Protein AF-A0A969AHA1-F1 (afdb_monomer_lite)

Structure (mmCIF, N/CA/C/O backbone):
data_AF-A0A969AHA1-F1
#
_entry.id   AF-A0A969AHA1-F1
#
loop_
_atom_site.group_PDB
_atom_site.id
_atom_site.type_symbol
_atom_site.label_atom_id
_atom_site.label_alt_id
_atom_site.label_comp_id
_atom_site.label_asym_id
_atom_site.label_entity_id
_atom_site.label_seq_id
_atom_site.pdbx_PDB_ins_code
_atom_site.Cartn_x
_atom_site.Cartn_y
_atom_site.Cartn_z
_atom_site.occupancy
_atom_site.B_iso_or_equiv
_atom_site.auth_seq_id
_atom_site.auth_comp_id
_atom_site.auth_asym_id
_atom_site.auth_atom_id
_atom_site.pdbx_PDB_model_num
ATOM 1 N N . MET A 1 1 ? -3.916 2.254 -9.944 1.00 50.59 1 MET A N 1
ATOM 2 C CA . MET A 1 1 ? -2.950 2.167 -11.042 1.00 50.59 1 MET A CA 1
ATOM 3 C C . MET A 1 1 ? -1.995 1.029 -10.744 1.00 50.59 1 MET A C 1
ATOM 5 O O . MET A 1 1 ? -1.342 1.020 -9.708 1.00 50.59 1 MET A O 1
ATOM 9 N N . SER A 1 2 ? -2.027 0.016 -11.609 1.00 62.28 2 SER A N 1
ATOM 10 C CA . SER A 1 2 ? -1.150 -1.157 -11.584 1.00 62.28 2 SER A CA 1
ATOM 11 C C . SER A 1 2 ? 0.257 -0.789 -12.052 1.00 62.28 2 SER A C 1
ATOM 13 O O . SER A 1 2 ? 0.418 0.128 -12.852 1.00 62.28 2 SER A O 1
ATOM 15 N N . SER A 1 3 ? 1.280 -1.536 -11.637 1.00 68.81 3 SER A N 1
ATOM 16 C CA . SER A 1 3 ? 2.639 -1.359 -12.163 1.00 68.81 3 SER A CA 1
ATOM 17 C C . SER A 1 3 ? 2.668 -1.624 -13.676 1.00 68.81 3 SER A C 1
ATOM 19 O O . SER A 1 3 ? 2.467 -2.765 -14.100 1.00 68.81 3 SER A O 1
ATOM 21 N N . PHE A 1 4 ? 2.946 -0.612 -14.509 1.00 68.50 4 PHE A N 1
ATOM 22 C CA . PHE A 1 4 ? 3.095 -0.792 -15.964 1.00 68.50 4 PHE A CA 1
ATOM 23 C C . PHE A 1 4 ? 4.248 -1.746 -16.306 1.00 68.50 4 PHE A C 1
ATOM 25 O O . PHE A 1 4 ? 4.105 -2.642 -17.141 1.00 68.50 4 PHE A O 1
ATOM 32 N N . ALA A 1 5 ? 5.382 -1.611 -15.611 1.00 73.62 5 ALA A N 1
ATOM 33 C CA . ALA A 1 5 ? 6.528 -2.500 -15.773 1.00 73.62 5 ALA A CA 1
ATOM 34 C C . ALA A 1 5 ? 6.208 -3.939 -15.334 1.00 73.62 5 ALA A C 1
ATOM 36 O O . ALA A 1 5 ? 6.498 -4.879 -16.074 1.00 73.62 5 ALA A O 1
ATOM 37 N N . GLY A 1 6 ? 5.564 -4.112 -14.175 1.00 77.88 6 GLY A N 1
ATOM 38 C CA . GLY A 1 6 ? 5.155 -5.424 -13.671 1.00 77.88 6 GLY A CA 1
ATOM 39 C C . GLY A 1 6 ? 4.135 -6.108 -14.581 1.00 77.88 6 GLY A C 1
ATOM 40 O O . GLY A 1 6 ? 4.284 -7.285 -14.903 1.00 77.88 6 GLY A O 1
ATOM 41 N N . THR A 1 7 ? 3.152 -5.355 -15.078 1.00 79.75 7 THR A N 1
ATOM 42 C CA . THR A 1 7 ? 2.146 -5.852 -16.030 1.00 79.75 7 THR A CA 1
ATOM 43 C C . THR A 1 7 ? 2.796 -6.306 -17.338 1.00 79.75 7 THR A C 1
ATOM 45 O O . THR A 1 7 ? 2.465 -7.373 -17.852 1.00 79.75 7 THR A O 1
ATOM 48 N N . ARG A 1 8 ? 3.778 -5.551 -17.850 1.00 83.75 8 ARG A N 1
ATOM 49 C CA . ARG A 1 8 ? 4.541 -5.925 -19.050 1.00 83.75 8 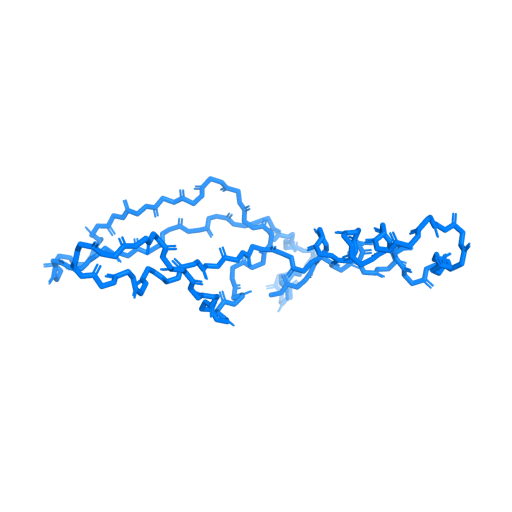ARG A CA 1
ATOM 50 C C . ARG A 1 8 ? 5.363 -7.198 -18.849 1.00 83.75 8 ARG A C 1
ATOM 52 O O . ARG A 1 8 ? 5.410 -8.026 -19.752 1.00 83.75 8 ARG A O 1
ATOM 59 N N . ILE A 1 9 ? 6.009 -7.359 -17.693 1.00 85.12 9 ILE A N 1
ATOM 60 C CA . ILE A 1 9 ? 6.770 -8.576 -17.368 1.00 85.12 9 ILE A CA 1
ATOM 61 C C . ILE A 1 9 ? 5.826 -9.778 -17.294 1.00 85.12 9 ILE A C 1
ATOM 63 O O . ILE A 1 9 ? 6.093 -10.790 -17.936 1.00 85.12 9 ILE A O 1
ATOM 67 N N . LEU A 1 10 ? 4.698 -9.648 -16.590 1.00 86.81 10 LEU A N 1
ATOM 68 C CA . LEU A 1 10 ? 3.699 -10.714 -16.484 1.00 86.81 10 LEU A CA 1
ATOM 69 C C . LEU A 1 10 ? 3.075 -11.101 -17.823 1.00 86.81 10 LEU A C 1
ATOM 71 O O . LEU A 1 10 ? 2.742 -12.266 -18.010 1.00 86.81 10 LEU A O 1
ATOM 75 N N . GLY A 1 11 ? 2.948 -10.158 -18.760 1.00 85.94 11 GLY A N 1
ATOM 76 C CA . GLY A 1 11 ? 2.495 -10.446 -20.121 1.00 85.94 11 GLY A CA 1
ATOM 77 C C . GLY A 1 11 ? 3.397 -11.420 -20.889 1.00 85.94 11 GLY A C 1
ATOM 78 O O . GLY A 1 11 ? 2.938 -12.022 -21.853 1.00 85.94 11 GLY A O 1
ATOM 79 N N . ASN A 1 12 ? 4.648 -11.606 -20.453 1.00 90.06 12 ASN A N 1
ATOM 80 C CA . ASN A 1 12 ? 5.606 -12.534 -21.061 1.00 90.06 12 ASN A CA 1
ATOM 81 C C . ASN A 1 12 ? 5.711 -13.884 -20.325 1.00 90.06 12 ASN A C 1
ATOM 83 O O . ASN A 1 12 ? 6.556 -14.697 -20.692 1.00 90.06 12 ASN A O 1
ATOM 87 N N . LEU A 1 13 ? 4.906 -14.122 -19.284 1.00 90.00 13 LEU A N 1
ATOM 88 C CA . LEU A 1 13 ? 4.944 -15.340 -18.467 1.00 90.00 13 LEU A CA 1
ATOM 89 C C . LEU A 1 13 ? 3.701 -16.202 -18.722 1.00 90.00 13 LEU A C 1
ATOM 91 O O . LEU A 1 13 ? 2.587 -15.678 -18.785 1.00 90.00 13 LEU A O 1
ATOM 95 N N . ALA A 1 14 ? 3.864 -17.525 -18.818 1.00 91.38 14 ALA A N 1
ATOM 96 C CA . ALA A 1 14 ? 2.735 -18.445 -18.918 1.00 91.38 14 ALA A CA 1
ATOM 97 C C . ALA A 1 14 ? 2.341 -18.973 -17.533 1.00 91.38 14 ALA A C 1
ATOM 99 O O . ALA A 1 14 ? 3.179 -19.422 -16.756 1.00 91.38 14 ALA A O 1
ATOM 100 N N . ALA A 1 15 ? 1.040 -18.987 -17.228 1.00 90.50 15 ALA A N 1
ATOM 101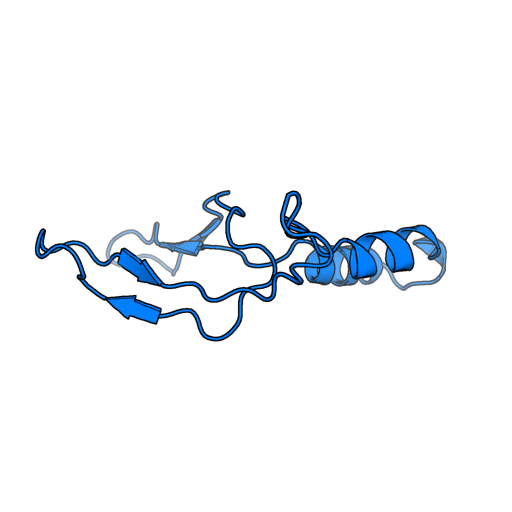 C CA . ALA A 1 15 ? 0.542 -19.499 -15.947 1.00 90.50 15 ALA A CA 1
ATOM 102 C C . ALA A 1 15 ? 0.902 -20.978 -15.705 1.00 90.50 15 ALA A C 1
ATOM 104 O O . ALA A 1 15 ? 1.055 -21.390 -14.559 1.00 90.50 15 ALA A O 1
ATOM 105 N N . ALA A 1 16 ? 1.064 -21.757 -16.780 1.00 94.94 16 ALA A N 1
ATOM 106 C CA . ALA A 1 16 ? 1.420 -23.174 -16.732 1.00 94.94 16 ALA A CA 1
ATOM 107 C C . ALA A 1 16 ? 2.847 -23.440 -16.221 1.00 94.94 16 ALA A C 1
ATOM 109 O O . ALA A 1 16 ? 3.128 -24.555 -15.789 1.00 94.94 16 ALA A O 1
ATOM 110 N N . ASP A 1 17 ? 3.723 -22.430 -16.229 1.00 94.88 17 ASP A N 1
ATOM 111 C CA . ASP A 1 17 ? 5.100 -22.552 -15.734 1.00 94.88 17 ASP A CA 1
ATOM 112 C C . ASP A 1 17 ? 5.174 -22.541 -14.195 1.00 94.88 17 ASP A C 1
ATOM 114 O O . ASP A 1 17 ? 6.242 -22.735 -13.612 1.00 94.88 17 ASP A O 1
ATOM 118 N N . TYR A 1 18 ? 4.042 -22.317 -13.520 1.00 94.19 18 TYR A N 1
ATOM 119 C CA . TYR A 1 18 ? 3.963 -22.142 -12.076 1.00 94.19 18 TYR A CA 1
ATOM 120 C C . TYR A 1 18 ? 3.045 -23.183 -11.423 1.00 94.19 18 TYR A C 1
ATOM 122 O O . TYR A 1 18 ? 2.040 -23.590 -12.011 1.00 94.19 18 TYR A O 1
ATOM 130 N N . PRO A 1 19 ? 3.330 -23.588 -10.169 1.00 97.25 19 PRO A N 1
ATOM 131 C CA . PRO A 1 19 ? 2.400 -24.394 -9.390 1.00 97.25 19 PRO A CA 1
ATOM 132 C C . PRO A 1 19 ? 1.024 -23.717 -9.248 1.00 97.25 19 PRO A C 1
ATOM 134 O O . PRO A 1 19 ? 0.939 -22.482 -9.280 1.00 97.25 19 PRO A O 1
ATOM 137 N N . PRO A 1 20 ? -0.054 -24.495 -9.024 1.00 95.31 20 PRO A N 1
ATOM 138 C CA . PRO A 1 20 ? -1.393 -23.947 -8.831 1.00 95.31 20 PRO A CA 1
ATOM 139 C C . PRO A 1 20 ? -1.427 -22.815 -7.792 1.00 95.31 20 PRO A C 1
ATOM 141 O O . PRO A 1 20 ? -0.885 -22.950 -6.696 1.00 95.31 20 PRO A O 1
ATOM 144 N N . GLY A 1 21 ? -2.053 -21.690 -8.150 1.00 90.50 21 GLY A N 1
ATOM 145 C CA . GLY A 1 21 ? -2.211 -20.505 -7.295 1.00 90.50 21 GLY A CA 1
ATOM 146 C C . GLY A 1 21 ? -1.002 -19.562 -7.228 1.00 90.50 21 GLY A C 1
ATOM 147 O O . GLY A 1 21 ? -1.153 -18.409 -6.830 1.00 90.50 21 GLY A O 1
ATOM 148 N N . VAL A 1 22 ? 0.188 -19.989 -7.663 1.00 92.75 22 VAL A N 1
ATOM 149 C CA . VAL A 1 22 ? 1.390 -19.136 -7.624 1.00 92.75 22 VAL A CA 1
ATOM 150 C C . VAL A 1 22 ? 1.298 -18.001 -8.644 1.00 92.75 22 VAL A C 1
ATOM 152 O O . VAL A 1 22 ? 1.644 -16.866 -8.329 1.00 92.75 22 VAL A O 1
ATOM 155 N N . PHE A 1 23 ? 0.793 -18.272 -9.848 1.00 90.69 23 PHE A N 1
ATOM 156 C CA . PHE A 1 23 ? 0.651 -17.234 -10.872 1.00 90.69 23 PHE A CA 1
ATOM 157 C C . PHE A 1 23 ? -0.327 -16.125 -10.450 1.00 90.69 23 PHE A C 1
ATOM 159 O O . PHE A 1 23 ? -0.058 -14.946 -10.677 1.00 90.69 23 PHE A O 1
ATOM 166 N N . ASP A 1 24 ? -1.420 -16.481 -9.769 1.00 89.50 24 ASP A N 1
ATOM 167 C CA . ASP A 1 24 ? -2.389 -15.514 -9.240 1.00 89.50 24 ASP A CA 1
ATOM 168 C C . ASP A 1 24 ? -1.787 -14.660 -8.119 1.00 89.50 24 ASP A C 1
ATOM 170 O O . ASP A 1 24 ? -1.992 -13.445 -8.088 1.00 89.50 24 ASP A O 1
ATOM 174 N N . LEU A 1 25 ? -0.968 -15.266 -7.252 1.00 86.69 25 LEU A N 1
ATOM 175 C CA . LEU A 1 25 ? -0.215 -14.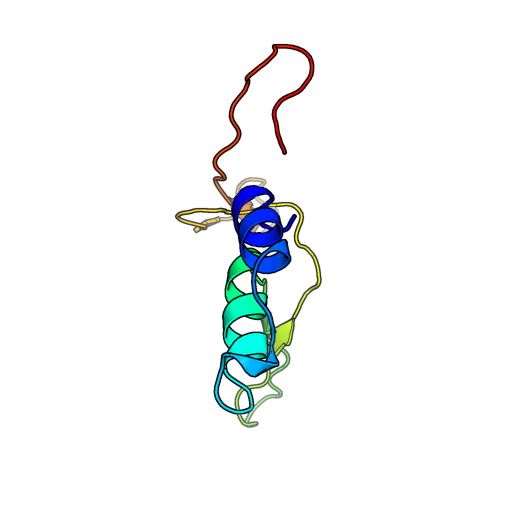535 -6.233 1.00 86.69 25 LEU A CA 1
ATOM 176 C C . LEU A 1 25 ? 0.739 -13.510 -6.870 1.00 86.69 25 LEU A C 1
ATOM 178 O O . LEU A 1 25 ? 0.772 -12.354 -6.451 1.00 86.69 25 LEU A O 1
ATOM 182 N N . ILE A 1 26 ? 1.470 -13.902 -7.920 1.00 86.94 26 ILE A N 1
ATOM 183 C CA . ILE A 1 26 ? 2.377 -13.000 -8.649 1.00 86.94 26 ILE A CA 1
ATOM 184 C C . ILE A 1 26 ? 1.591 -11.874 -9.338 1.00 86.94 26 ILE A C 1
ATOM 186 O O . ILE A 1 26 ? 2.023 -10.720 -9.303 1.00 86.94 26 ILE A O 1
ATOM 190 N N . ARG A 1 27 ? 0.418 -12.166 -9.922 1.00 84.75 27 ARG A N 1
ATOM 191 C CA . ARG A 1 27 ? -0.470 -11.123 -10.466 1.00 84.75 27 ARG A CA 1
ATOM 192 C C . ARG A 1 27 ? -0.901 -10.127 -9.395 1.00 84.75 27 ARG A C 1
ATOM 194 O O . ARG A 1 27 ? -0.988 -8.942 -9.701 1.00 84.75 27 ARG A O 1
ATOM 201 N N . GLY A 1 28 ? -1.133 -10.573 -8.162 1.00 79.81 28 GLY A N 1
ATOM 202 C CA . GLY A 1 28 ? -1.442 -9.687 -7.039 1.00 79.81 28 GLY A CA 1
ATOM 203 C C . GLY A 1 28 ? -0.366 -8.619 -6.814 1.00 79.81 28 GLY A C 1
ATOM 204 O O . GLY A 1 28 ? -0.690 -7.448 -6.635 1.00 79.81 28 GLY A O 1
ATOM 205 N N . PHE A 1 29 ? 0.918 -8.972 -6.933 1.00 77.75 29 PHE A N 1
ATOM 206 C CA . PHE A 1 29 ? 2.022 -8.029 -6.698 1.00 77.75 29 PHE A CA 1
ATOM 207 C C . PHE A 1 29 ? 2.096 -6.864 -7.690 1.00 77.75 29 PHE A C 1
ATOM 209 O O . PHE A 1 29 ? 2.691 -5.835 -7.373 1.00 77.75 29 PHE A O 1
ATOM 216 N N . VAL A 1 30 ? 1.495 -6.986 -8.876 1.00 79.62 30 VAL A N 1
ATOM 217 C CA . VAL A 1 30 ? 1.510 -5.902 -9.871 1.00 79.62 30 VAL A CA 1
ATOM 218 C C . VAL A 1 30 ? 0.275 -5.008 -9.816 1.00 79.62 30 VAL A C 1
ATOM 220 O O . VAL A 1 30 ? 0.243 -3.993 -10.513 1.00 79.62 30 VAL A O 1
ATOM 223 N N . GLN A 1 31 ? -0.736 -5.355 -9.010 1.00 74.94 31 GLN A N 1
ATOM 224 C CA . GLN A 1 31 ? -1.990 -4.594 -8.920 1.00 74.94 31 GLN A CA 1
ATOM 225 C C . GLN A 1 31 ? -1.815 -3.235 -8.229 1.00 74.94 31 GLN A C 1
ATOM 227 O O . GLN A 1 31 ? -2.599 -2.322 -8.482 1.00 74.94 31 GLN A O 1
ATOM 232 N N . GLY A 1 32 ? -0.740 -3.065 -7.455 1.00 74.62 32 GLY A N 1
ATOM 233 C CA . GLY A 1 32 ? -0.427 -1.829 -6.744 1.00 74.62 32 GLY A CA 1
ATOM 234 C C . GLY A 1 32 ? -0.826 -1.901 -5.275 1.00 74.62 32 GLY A C 1
ATOM 235 O O . GLY A 1 32 ? -0.913 -2.984 -4.698 1.00 74.62 32 GLY A O 1
ATOM 236 N N . ASN A 1 33 ? -1.026 -0.738 -4.658 1.00 78.00 33 ASN A N 1
ATOM 237 C CA . ASN A 1 33 ? -1.464 -0.670 -3.268 1.00 78.00 33 ASN A CA 1
ATOM 238 C C . ASN A 1 33 ? -2.959 -0.973 -3.135 1.00 78.00 33 ASN A C 1
ATOM 240 O O . ASN A 1 33 ? -3.759 -0.670 -4.026 1.00 78.00 33 ASN A O 1
ATOM 244 N N . VAL A 1 34 ? -3.310 -1.537 -1.981 1.00 79.69 34 VAL A N 1
ATOM 245 C CA . VAL A 1 34 ? -4.681 -1.860 -1.593 1.00 79.69 34 VAL A CA 1
ATOM 246 C C . VAL A 1 34 ? -5.018 -1.087 -0.326 1.00 79.69 34 VAL A C 1
ATOM 248 O O . VAL A 1 34 ? -4.292 -1.164 0.666 1.00 79.69 34 VAL A O 1
ATOM 251 N N . ILE A 1 35 ? -6.137 -0.365 -0.346 1.00 81.62 35 ILE A N 1
ATOM 252 C CA . ILE A 1 35 ? -6.713 0.234 0.857 1.00 81.62 35 ILE A CA 1
ATOM 253 C C . ILE A 1 35 ? -7.716 -0.764 1.429 1.00 81.62 35 ILE A C 1
ATOM 255 O O . ILE A 1 35 ? -8.647 -1.192 0.749 1.00 81.62 35 ILE A O 1
ATOM 259 N N . LEU A 1 36 ? -7.539 -1.138 2.693 1.00 86.62 36 LEU A N 1
ATOM 260 C CA . LEU A 1 36 ? -8.448 -2.037 3.396 1.00 86.62 36 LEU A CA 1
ATOM 261 C C . LEU A 1 36 ? -9.341 -1.235 4.339 1.00 86.62 36 LEU A C 1
ATOM 263 O O . LEU A 1 36 ? -8.881 -0.669 5.330 1.00 86.62 36 LEU A O 1
ATOM 267 N N . ARG A 1 37 ? -10.641 -1.220 4.052 1.00 87.56 37 ARG A N 1
ATOM 268 C CA . ARG A 1 37 ? -11.651 -0.690 4.959 1.00 87.56 37 ARG A CA 1
ATOM 269 C C . ARG A 1 37 ? -11.964 -1.733 6.019 1.00 87.56 37 ARG A C 1
ATOM 271 O O . ARG A 1 37 ? -12.377 -2.847 5.701 1.00 87.56 37 ARG A O 1
ATOM 278 N N . ASN A 1 38 ? -11.798 -1.350 7.278 1.00 90.94 38 ASN A N 1
ATOM 279 C CA . ASN A 1 38 ? -12.241 -2.162 8.398 1.00 90.94 38 ASN A CA 1
ATOM 280 C C . ASN A 1 38 ? -13.780 -2.193 8.446 1.00 90.94 38 ASN A C 1
ATOM 282 O O . ASN A 1 38 ? -14.422 -1.146 8.538 1.00 90.94 38 ASN A O 1
ATOM 286 N N . GLU A 1 39 ? -14.355 -3.391 8.393 1.00 94.44 39 GLU A N 1
ATOM 287 C CA . GLU A 1 39 ? -15.796 -3.660 8.510 1.00 94.44 39 GLU A CA 1
ATOM 2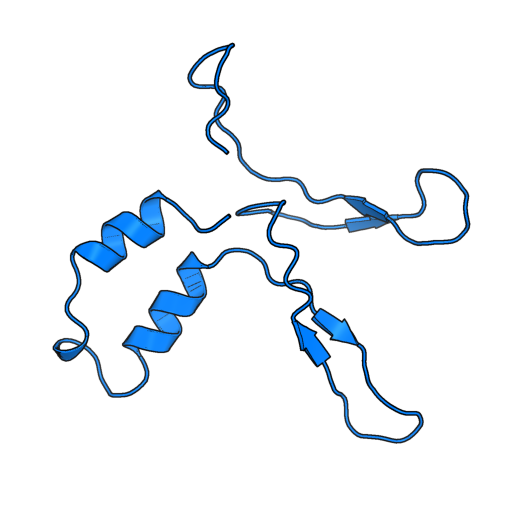88 C C . GLU A 1 39 ? -16.088 -4.591 9.703 1.00 94.44 39 GLU A C 1
ATOM 290 O O . GLU A 1 39 ? -17.141 -5.222 9.786 1.00 94.44 39 GLU A O 1
ATOM 295 N N . THR A 1 40 ? -15.146 -4.681 10.647 1.00 96.06 40 THR A N 1
ATOM 296 C CA . THR A 1 40 ? -15.258 -5.513 11.848 1.00 96.06 40 THR A CA 1
ATOM 297 C C . THR A 1 40 ? -16.410 -5.036 12.726 1.00 96.06 40 THR A C 1
ATOM 299 O O . THR A 1 40 ? -16.398 -3.917 13.244 1.00 96.06 40 THR A O 1
ATOM 302 N N . ALA A 1 41 ? -17.395 -5.909 12.933 1.00 94.19 41 ALA A N 1
ATOM 303 C CA . ALA A 1 41 ? -18.453 -5.676 13.905 1.00 94.19 41 ALA A CA 1
ATOM 304 C C . ALA A 1 41 ? -17.909 -5.768 15.341 1.00 94.19 41 ALA A C 1
ATOM 306 O O . ALA A 1 41 ? -16.950 -6.490 15.620 1.00 94.19 41 ALA A O 1
ATOM 307 N N . ALA A 1 42 ? -18.543 -5.058 16.276 1.00 94.62 42 ALA A N 1
ATOM 308 C CA . ALA A 1 42 ? -18.149 -5.093 17.681 1.00 94.62 42 ALA A CA 1
ATOM 309 C C . ALA A 1 42 ? -18.174 -6.535 18.225 1.00 94.62 42 ALA A C 1
ATOM 311 O O . ALA A 1 42 ? -19.190 -7.222 18.140 1.00 94.62 42 ALA A O 1
ATOM 312 N N . GLY A 1 43 ? -17.044 -6.990 18.773 1.00 94.75 43 GLY A N 1
ATOM 313 C CA . GLY A 1 43 ? -16.887 -8.348 19.308 1.00 94.75 43 GLY A CA 1
ATOM 314 C C . GLY A 1 43 ? -16.732 -9.456 18.257 1.00 94.75 43 GLY A C 1
ATOM 315 O O . GLY A 1 43 ? -16.634 -10.621 18.635 1.00 94.75 43 GLY A O 1
ATOM 316 N N . ALA A 1 44 ? -16.699 -9.125 16.963 1.00 96.38 44 ALA A N 1
ATOM 317 C CA . ALA A 1 44 ? -16.473 -10.089 15.893 1.00 96.38 44 ALA A CA 1
ATOM 318 C C . ALA A 1 44 ? -14.980 -10.264 15.575 1.00 96.38 44 ALA A C 1
ATOM 320 O O . ALA A 1 44 ? -14.126 -9.470 15.976 1.00 96.38 44 ALA A O 1
ATOM 321 N N . ALA A 1 45 ? -14.675 -11.318 14.816 1.00 95.88 45 ALA A N 1
ATOM 322 C CA . ALA A 1 45 ? -13.357 -11.490 14.223 1.00 95.88 45 ALA A CA 1
ATOM 323 C C . ALA A 1 45 ? -13.060 -10.358 13.217 1.00 95.88 45 ALA A C 1
ATOM 325 O O . ALA A 1 45 ? -13.996 -9.854 12.586 1.00 95.88 45 ALA A O 1
ATOM 326 N N . PRO A 1 46 ? -11.780 -9.978 13.033 1.00 95.25 46 PRO A N 1
ATOM 327 C CA . PRO A 1 46 ? -11.403 -8.933 12.092 1.00 95.25 46 PRO A CA 1
ATOM 328 C C . PRO A 1 46 ? -11.913 -9.208 10.674 1.00 95.25 46 PRO A C 1
ATOM 330 O O . PRO A 1 46 ? -11.673 -10.280 10.117 1.00 95.25 46 PRO A O 1
ATOM 333 N N . ALA A 1 47 ? -12.585 -8.220 10.090 1.00 94.31 47 ALA A N 1
ATOM 334 C CA . ALA A 1 47 ? -13.093 -8.253 8.727 1.00 94.31 47 ALA A CA 1
ATOM 335 C C . ALA A 1 47 ? -12.665 -6.985 7.986 1.00 94.31 47 ALA A C 1
ATOM 337 O O . ALA A 1 47 ? -12.878 -5.864 8.457 1.00 94.31 47 ALA A O 1
ATOM 338 N N . PHE A 1 48 ? -12.068 -7.173 6.812 1.00 92.00 48 PHE A N 1
ATOM 339 C CA . PHE A 1 48 ? -11.574 -6.092 5.974 1.00 92.00 48 PHE A CA 1
ATOM 340 C C . PHE A 1 48 ? -12.087 -6.268 4.557 1.00 92.00 48 PHE A C 1
ATOM 342 O O . PHE A 1 48 ? -12.074 -7.374 4.016 1.00 92.00 48 PHE A O 1
ATOM 349 N N . ARG A 1 49 ? -12.498 -5.161 3.948 1.00 89.50 49 ARG A N 1
ATOM 350 C CA . ARG A 1 49 ? -12.868 -5.111 2.540 1.00 89.50 49 ARG A CA 1
ATOM 351 C C . ARG A 1 49 ? -11.948 -4.161 1.807 1.00 89.50 49 ARG A C 1
ATOM 353 O O . ARG A 1 49 ? -11.692 -3.052 2.263 1.00 89.50 49 ARG A O 1
ATOM 360 N N . GLU A 1 50 ? -11.505 -4.577 0.634 1.00 85.25 50 GLU A N 1
ATOM 361 C CA . GLU A 1 50 ? -10.798 -3.702 -0.285 1.00 85.25 50 GLU A CA 1
ATOM 362 C C . GLU A 1 50 ? -11.684 -2.513 -0.699 1.00 85.25 50 GLU A C 1
ATOM 364 O O . GLU A 1 50 ? -12.775 -2.662 -1.267 1.00 85.25 50 GLU A O 1
ATOM 369 N N . ALA A 1 51 ? -11.214 -1.313 -0.367 1.00 77.31 51 ALA A N 1
ATOM 370 C CA . ALA A 1 51 ? -11.688 -0.067 -0.930 1.00 77.31 51 ALA A CA 1
ATOM 371 C C . ALA A 1 51 ? -10.949 0.107 -2.260 1.00 77.31 51 ALA A C 1
ATOM 373 O O . ALA A 1 51 ? -9.734 0.265 -2.277 1.00 77.31 51 ALA A O 1
ATOM 374 N N . LYS A 1 52 ? -11.675 0.015 -3.380 1.00 63.91 52 LYS A N 1
ATOM 375 C CA . LYS A 1 52 ? -11.140 -0.033 -4.758 1.00 63.91 52 LYS A CA 1
ATOM 376 C C . LYS A 1 52 ? -10.470 1.270 -5.237 1.00 63.91 52 LYS A C 1
ATOM 378 O O . LYS A 1 52 ? -10.401 1.532 -6.436 1.00 63.91 52 LYS A O 1
ATOM 383 N N . GLU A 1 53 ? -10.023 2.117 -4.323 1.00 62.94 53 GLU A N 1
ATOM 384 C CA . GLU A 1 53 ? -9.383 3.387 -4.633 1.00 62.94 53 GLU A CA 1
ATOM 385 C C . GLU A 1 53 ? -7.891 3.142 -4.860 1.00 62.94 53 GLU A C 1
ATOM 387 O O . GLU A 1 53 ? -7.069 3.162 -3.949 1.00 62.94 53 GLU A O 1
ATOM 392 N N . HIS A 1 54 ? -7.548 2.847 -6.113 1.00 60.88 54 HIS A N 1
ATOM 393 C CA . HIS A 1 54 ? -6.173 2.591 -6.539 1.00 60.88 54 HIS A CA 1
ATOM 394 C C . HIS A 1 54 ? -5.475 3.845 -7.091 1.00 60.88 54 HIS A C 1
ATOM 396 O O . HIS A 1 54 ? -4.518 3.716 -7.856 1.00 60.88 54 HIS A O 1
ATOM 402 N N . GLU A 1 55 ? -5.946 5.057 -6.799 1.00 62.12 55 GLU A N 1
ATOM 403 C CA . GLU A 1 55 ? -5.444 6.259 -7.486 1.00 62.12 55 GLU A CA 1
ATOM 404 C C . GLU A 1 55 ? -3.976 6.583 -7.165 1.00 62.12 55 GLU A C 1
ATOM 406 O O . GLU A 1 55 ? -3.285 7.148 -8.003 1.00 62.12 55 GLU A O 1
ATOM 411 N N . ALA A 1 56 ? -3.442 6.131 -6.025 1.00 64.81 56 ALA A N 1
ATOM 412 C CA . ALA A 1 56 ? -2.065 6.427 -5.615 1.00 64.81 56 ALA A CA 1
ATOM 413 C C . ALA A 1 56 ? -0.975 5.526 -6.242 1.00 64.81 56 ALA A C 1
ATOM 415 O O . ALA A 1 56 ? 0.188 5.626 -5.865 1.00 64.81 56 ALA A O 1
ATOM 416 N N . GLY A 1 57 ? -1.308 4.625 -7.174 1.00 70.69 57 GLY A N 1
ATOM 417 C CA . GLY A 1 57 ? -0.306 3.812 -7.882 1.00 70.69 57 GLY A CA 1
ATOM 418 C C . GLY A 1 57 ? 0.606 2.975 -6.965 1.00 70.69 57 GLY A C 1
ATOM 419 O O . GLY A 1 57 ? 0.147 2.347 -6.002 1.00 70.69 57 GLY A O 1
ATOM 420 N N . TRP A 1 58 ? 1.912 2.946 -7.269 1.00 73.69 58 TRP A N 1
ATOM 421 C CA . TRP A 1 58 ? 2.939 2.267 -6.461 1.00 73.69 58 TRP A CA 1
ATOM 422 C C . TRP A 1 58 ? 3.537 3.216 -5.416 1.00 73.69 58 TRP A C 1
ATOM 424 O O . TRP A 1 58 ? 4.677 3.674 -5.505 1.00 73.69 58 TRP A O 1
ATOM 434 N N . ALA A 1 59 ? 2.707 3.545 -4.436 1.00 78.69 59 ALA A N 1
ATOM 435 C CA . ALA A 1 59 ? 3.074 4.359 -3.301 1.00 78.69 59 ALA A CA 1
ATOM 436 C C . ALA A 1 59 ? 4.072 3.685 -2.350 1.00 78.69 59 ALA A C 1
ATOM 438 O O . ALA A 1 59 ? 4.074 2.464 -2.179 1.00 78.69 59 ALA A O 1
ATOM 439 N N . TYR A 1 60 ? 4.880 4.511 -1.693 1.00 80.56 60 TYR A N 1
ATOM 440 C CA . TYR A 1 60 ? 5.842 4.137 -0.667 1.00 80.56 60 TYR A CA 1
ATOM 441 C C . TYR A 1 60 ? 5.721 5.084 0.529 1.00 80.56 60 TYR A C 1
ATOM 443 O O . TYR A 1 60 ? 5.708 6.300 0.378 1.00 80.56 60 TYR A O 1
ATOM 451 N N . GLY A 1 61 ? 5.649 4.520 1.736 1.00 84.75 61 GLY A N 1
ATOM 452 C CA . GLY A 1 61 ? 5.518 5.290 2.977 1.00 84.75 61 GLY A CA 1
ATOM 453 C C . GLY A 1 61 ? 4.193 6.055 3.129 1.00 84.75 61 GLY A C 1
ATOM 454 O O . GLY A 1 61 ? 4.241 7.250 3.430 1.00 84.75 61 GLY A O 1
ATOM 455 N N . PRO A 1 62 ? 3.017 5.417 2.939 1.00 86.19 62 PRO A N 1
ATOM 456 C CA . PRO A 1 62 ? 1.743 6.074 3.211 1.00 86.19 62 PRO A CA 1
ATOM 457 C C . PRO A 1 62 ? 1.640 6.471 4.689 1.00 86.19 62 PRO A C 1
ATOM 459 O O . PRO A 1 62 ? 2.090 5.738 5.572 1.00 86.19 62 PRO A O 1
ATOM 462 N N . THR A 1 63 ? 1.048 7.630 4.963 1.00 90.00 63 THR A N 1
ATOM 463 C CA . THR A 1 63 ? 0.858 8.167 6.317 1.00 90.00 63 THR A CA 1
ATOM 464 C C . THR A 1 63 ? -0.545 8.748 6.457 1.00 90.00 63 THR A C 1
ATOM 466 O O . THR A 1 63 ? -1.069 9.343 5.518 1.00 90.00 63 THR A O 1
ATOM 469 N N . LEU A 1 64 ? -1.144 8.574 7.635 1.00 91.31 64 LEU A N 1
ATOM 470 C CA . LEU A 1 64 ? -2.423 9.184 7.989 1.00 91.31 64 LEU A CA 1
ATOM 471 C C . LEU A 1 64 ? -2.196 10.440 8.833 1.00 91.31 64 LEU A C 1
ATOM 473 O O . LEU A 1 64 ? -1.395 10.413 9.770 1.00 91.31 64 LEU A O 1
ATOM 477 N N . GLY A 1 65 ? -2.919 11.511 8.525 1.00 93.38 65 GLY A N 1
ATOM 478 C CA . GLY A 1 65 ? -2.886 12.772 9.267 1.00 93.38 65 GLY A CA 1
ATOM 479 C C . GLY A 1 65 ? -4.109 13.620 8.945 1.00 93.38 65 GLY A C 1
ATOM 480 O O . GLY A 1 65 ? -4.675 13.459 7.881 1.00 93.38 65 GLY A O 1
ATOM 481 N N . ASP A 1 66 ? -4.53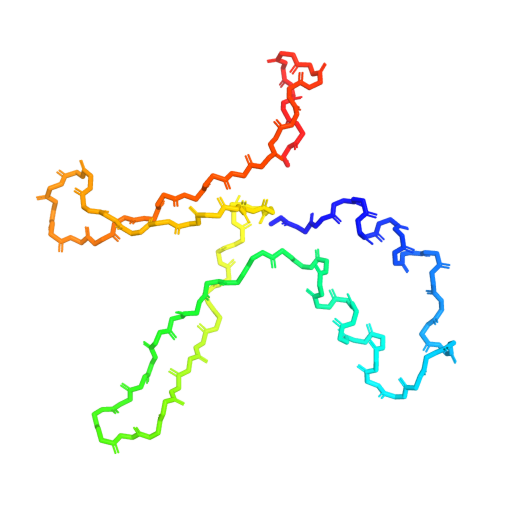3 14.478 9.865 1.00 96.56 66 ASP A N 1
ATOM 482 C CA . ASP A 1 66 ? -5.611 15.450 9.631 1.00 96.56 66 ASP A CA 1
ATOM 483 C C . ASP A 1 66 ? -4.966 16.760 9.154 1.00 96.56 66 ASP A C 1
ATOM 485 O O . ASP A 1 66 ? -4.380 17.496 9.957 1.00 96.56 66 ASP A O 1
ATOM 489 N N . PHE A 1 67 ? -4.940 16.983 7.839 1.00 94.12 67 PHE A N 1
ATOM 490 C CA . PHE A 1 67 ? -4.255 18.129 7.235 1.00 94.12 67 PHE A CA 1
ATOM 491 C C . PHE A 1 67 ? -5.180 19.329 7.031 1.00 94.12 67 PHE A C 1
ATOM 493 O O . PHE A 1 67 ? -4.677 20.454 6.950 1.00 94.12 67 PHE A O 1
ATOM 500 N N . ASP A 1 68 ? -6.495 19.115 6.947 1.00 96.50 68 ASP A N 1
ATOM 501 C CA . ASP A 1 68 ? -7.484 20.180 6.754 1.00 96.50 68 ASP A CA 1
ATOM 502 C C . ASP A 1 68 ? -8.200 20.615 8.048 1.00 96.50 68 ASP A C 1
ATOM 504 O O . ASP A 1 68 ? -8.819 21.683 8.084 1.00 96.50 68 ASP A O 1
ATOM 508 N N . GLY A 1 69 ? -8.028 19.864 9.137 1.00 96.69 69 GLY A N 1
ATOM 509 C CA . GLY A 1 69 ? -8.555 20.166 10.462 1.00 96.69 69 GLY A CA 1
ATOM 510 C C . GLY A 1 69 ? -10.021 19.779 10.652 1.00 96.69 69 GLY A C 1
ATOM 511 O O . GLY A 1 69 ? -10.665 20.322 11.558 1.00 96.69 69 GLY A O 1
ATOM 512 N N . ASP A 1 70 ? -10.581 18.896 9.819 1.00 97.88 70 ASP A N 1
ATOM 513 C CA . ASP A 1 70 ? -11.985 18.481 9.908 1.00 97.88 70 ASP A CA 1
ATOM 514 C C . ASP A 1 70 ? -12.236 17.327 10.904 1.00 97.88 70 ASP A C 1
ATOM 516 O O . ASP A 1 70 ? -13.389 16.946 11.157 1.00 97.88 70 ASP A O 1
ATOM 520 N N . GLY A 1 71 ? -11.171 16.799 11.518 1.00 95.75 71 GLY A N 1
ATOM 521 C CA . GLY A 1 71 ? -11.224 15.696 12.471 1.00 95.75 71 GLY A CA 1
ATOM 522 C C . GLY A 1 71 ? -11.312 14.311 11.825 1.00 95.75 71 GLY A C 1
ATOM 523 O O . GLY A 1 71 ? -11.465 13.317 12.547 1.00 95.75 71 GLY A O 1
ATOM 524 N N . ARG A 1 72 ? -11.224 14.206 10.494 1.00 93.44 72 ARG A N 1
ATOM 525 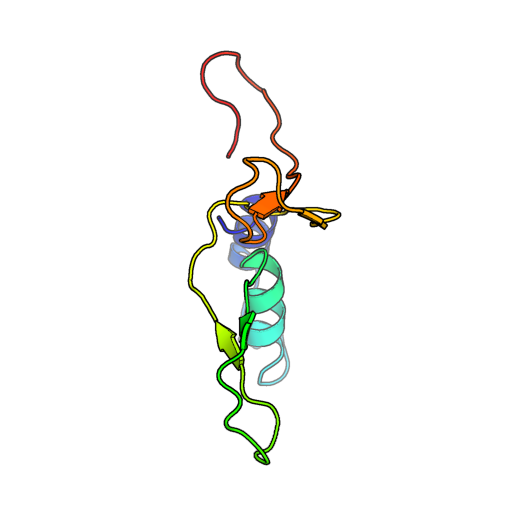C CA . ARG A 1 72 ? -11.005 12.951 9.769 1.00 93.44 72 ARG A CA 1
ATOM 526 C C . ARG A 1 72 ? -9.541 12.853 9.357 1.00 93.44 72 ARG A C 1
ATOM 528 O O . ARG A 1 72 ? -8.860 13.833 9.109 1.00 93.44 72 ARG A O 1
ATOM 535 N N . LEU A 1 73 ? -9.037 11.620 9.333 1.00 91.06 73 LEU A N 1
ATOM 536 C CA . LEU A 1 73 ? -7.683 11.366 8.856 1.00 91.06 73 LEU A CA 1
ATOM 537 C C . LEU A 1 73 ? -7.678 11.362 7.330 1.00 91.06 73 LEU A C 1
ATOM 539 O O . LEU A 1 73 ? -8.353 10.535 6.713 1.00 91.06 73 LEU A O 1
ATOM 543 N N . ASP A 1 74 ? -6.849 12.217 6.754 1.00 89.69 74 ASP A N 1
ATOM 544 C CA . ASP A 1 74 ? -6.456 12.183 5.358 1.00 89.69 74 ASP A CA 1
ATOM 545 C C . ASP A 1 74 ? -5.363 11.141 5.125 1.00 89.69 74 ASP A C 1
ATOM 547 O O . ASP A 1 74 ? -4.606 10.755 6.025 1.00 89.69 74 ASP A O 1
ATOM 551 N N . LEU A 1 75 ? -5.242 10.719 3.868 1.00 86.19 75 LEU A N 1
ATOM 552 C CA . LEU A 1 75 ? -4.202 9.808 3.416 1.00 86.19 75 LEU A CA 1
ATOM 553 C C . LEU A 1 75 ? -3.149 10.561 2.597 1.00 86.19 75 LEU A C 1
ATOM 555 O O . LEU A 1 75 ? -3.383 10.924 1.446 1.00 86.19 75 LEU A O 1
ATOM 559 N N . TYR A 1 76 ? -1.950 10.715 3.159 1.00 86.62 76 TYR A N 1
ATOM 560 C CA . TYR A 1 76 ? -0.770 11.129 2.405 1.00 86.62 76 TYR A CA 1
ATOM 561 C C . TYR A 1 76 ? -0.074 9.896 1.824 1.00 86.62 76 TYR A C 1
ATOM 563 O O . TYR A 1 76 ? 0.408 9.037 2.564 1.00 86.62 76 TYR A O 1
ATOM 571 N N . CYS A 1 77 ? -0.025 9.795 0.496 1.00 84.88 77 CYS A N 1
ATOM 572 C CA . CYS A 1 77 ? 0.434 8.599 -0.208 1.00 84.88 77 CYS A CA 1
ATOM 573 C C . CYS A 1 77 ? 1.474 8.977 -1.279 1.00 84.88 77 CYS A C 1
ATOM 575 O O . CYS A 1 77 ? 1.102 9.237 -2.426 1.00 84.88 77 CYS A O 1
ATOM 577 N N . PRO A 1 78 ? 2.773 9.065 -0.928 1.00 82.06 78 PRO A N 1
ATOM 578 C CA . PRO A 1 78 ? 3.810 9.390 -1.900 1.00 82.06 78 PRO A CA 1
ATOM 579 C C . PRO A 1 78 ? 3.948 8.246 -2.894 1.00 82.06 78 PRO A C 1
ATOM 581 O O . PRO A 1 78 ? 4.114 7.104 -2.479 1.00 82.06 78 PRO A O 1
ATOM 584 N N . ALA A 1 79 ? 3.945 8.548 -4.188 1.00 78.88 79 ALA A N 1
ATOM 585 C CA . ALA A 1 79 ? 4.190 7.569 -5.236 1.00 78.88 79 ALA A CA 1
ATOM 586 C C . ALA A 1 79 ? 5.207 8.091 -6.245 1.00 78.88 79 ALA A C 1
ATOM 588 O O . ALA A 1 79 ? 5.333 9.296 -6.473 1.00 78.88 79 ALA A O 1
ATOM 589 N N . GLY A 1 80 ? 5.967 7.158 -6.809 1.00 71.25 80 GLY A N 1
ATOM 590 C CA . GLY A 1 80 ? 7.025 7.468 -7.756 1.00 71.25 80 GLY A CA 1
ATOM 591 C C . GLY A 1 80 ? 6.429 7.711 -9.129 1.00 71.25 80 GLY A C 1
ATOM 592 O O . GLY A 1 80 ? 6.117 6.750 -9.822 1.00 71.25 80 GLY A O 1
ATOM 593 N N . TYR A 1 81 ? 6.308 8.978 -9.507 1.00 70.12 81 TYR A N 1
ATOM 594 C CA . TYR A 1 81 ? 6.012 9.398 -10.874 1.00 70.12 81 TYR A CA 1
ATOM 595 C C . TYR A 1 81 ? 7.291 9.974 -11.487 1.00 70.12 81 TYR A C 1
ATOM 597 O O . TYR A 1 81 ? 7.960 10.808 -10.868 1.00 70.12 81 TYR A O 1
ATOM 605 N N . GLN A 1 82 ? 7.658 9.548 -12.691 1.00 64.00 82 GLN A N 1
ATOM 606 C CA . GLN A 1 82 ? 8.705 10.187 -13.473 1.00 64.00 82 GLN A CA 1
ATOM 607 C C . GLN A 1 82 ? 8.071 11.246 -14.387 1.00 64.00 82 GLN A C 1
ATOM 609 O O . GLN A 1 82 ? 7.320 10.988 -15.323 1.00 64.00 82 GLN A O 1
ATOM 614 N N . SER A 1 83 ? 8.419 12.512 -14.183 1.00 64.19 83 SER A N 1
ATOM 615 C CA . SER A 1 83 ? 8.116 13.539 -15.184 1.00 64.19 83 SER A CA 1
ATOM 616 C C . SER A 1 83 ? 9.050 13.380 -16.386 1.00 64.19 83 SER A C 1
ATOM 618 O O . SER A 1 83 ? 10.012 14.133 -16.537 1.00 64.19 83 SER A O 1
ATOM 620 N N . VAL A 1 84 ? 8.798 12.372 -17.226 1.00 64.94 84 VAL A N 1
ATOM 621 C CA . VAL A 1 84 ? 9.558 12.140 -18.464 1.00 64.94 84 VAL A CA 1
ATOM 622 C C . VAL A 1 84 ? 9.314 13.292 -19.444 1.00 64.94 84 VAL A C 1
ATOM 624 O O . VAL A 1 84 ? 10.234 13.727 -20.137 1.00 64.94 84 VAL A O 1
ATOM 627 N N . SER A 1 85 ? 8.104 13.861 -19.437 1.00 69.00 85 SER A N 1
ATOM 628 C CA . SER A 1 85 ? 7.788 15.125 -20.100 1.00 69.00 85 SER A CA 1
ATOM 629 C C . SER A 1 85 ? 7.052 16.075 -19.149 1.00 69.00 85 SER A C 1
ATOM 631 O O . SER A 1 85 ? 6.405 15.654 -18.193 1.00 69.00 85 SER A O 1
ATOM 633 N N . ARG A 1 86 ? 7.137 17.386 -19.408 1.00 64.12 86 ARG A N 1
ATOM 634 C CA . ARG A 1 86 ? 6.421 18.405 -18.613 1.00 64.12 86 ARG A CA 1
ATOM 635 C C . ARG A 1 86 ? 4.897 18.326 -18.757 1.00 64.12 86 ARG A C 1
ATOM 637 O O . ARG A 1 86 ? 4.196 18.885 -17.924 1.00 64.12 86 ARG A O 1
ATOM 644 N N . SER A 1 87 ? 4.407 17.704 -19.826 1.00 73.06 87 SER A N 1
ATOM 645 C CA . SER A 1 87 ? 2.982 17.600 -20.158 1.00 73.06 87 SER A CA 1
ATOM 646 C C . SER A 1 87 ? 2.355 16.268 -19.752 1.00 73.06 87 SER A C 1
ATOM 648 O O . SER A 1 87 ? 1.139 16.199 -19.636 1.00 73.06 87 SER A O 1
ATOM 650 N N . GLU A 1 88 ? 3.165 15.233 -19.533 1.00 59.56 88 GLU A N 1
ATOM 651 C CA . GLU A 1 88 ? 2.720 13.888 -19.166 1.00 59.56 88 GLU A CA 1
ATOM 652 C C . GLU A 1 88 ? 3.675 13.321 -18.106 1.00 59.56 88 GLU A C 1
ATOM 654 O O . GLU A 1 88 ? 4.721 12.761 -18.455 1.00 59.56 88 GLU A O 1
ATOM 659 N N . PRO A 1 89 ? 3.374 13.502 -16.810 1.00 56.75 89 PRO A N 1
ATOM 660 C CA . PRO A 1 89 ? 3.950 12.644 -15.786 1.00 56.75 89 PRO A CA 1
ATOM 661 C C . PRO A 1 89 ? 3.402 11.225 -15.988 1.00 56.75 89 PRO A C 1
ATOM 663 O O . PRO A 1 89 ? 2.200 11.060 -16.196 1.00 56.75 89 PRO A O 1
ATOM 666 N N . ASP A 1 90 ? 4.270 10.213 -15.978 1.00 59.03 90 ASP A N 1
ATOM 667 C CA . ASP A 1 90 ? 3.869 8.817 -16.174 1.00 59.03 90 ASP A CA 1
ATOM 668 C C . ASP A 1 90 ? 3.212 8.257 -14.906 1.00 59.03 90 ASP A C 1
ATOM 670 O O . ASP A 1 90 ? 3.839 7.619 -14.060 1.00 59.03 90 ASP A O 1
ATOM 674 N N . GLY A 1 91 ? 1.917 8.550 -14.774 1.00 52.69 91 GLY A N 1
ATOM 675 C CA . GLY A 1 91 ? 1.030 7.987 -13.764 1.00 52.69 91 GLY A CA 1
ATOM 676 C C . GLY A 1 91 ? 0.022 7.021 -14.327 1.00 52.69 91 GLY A C 1
ATOM 677 O O . GLY A 1 91 ? -0.751 7.443 -15.213 1.00 52.69 91 GLY A O 1
#

Radius of gyration: 17.34 Å; chains: 1; bounding box: 28×45×40 Å

Foldseek 3Di:
DFAPVLVVVLVPDDPVVDDPPVNVVSVVNRHADWDWDWPDDVPHDTDTDTPPPCVLGNFDDKDWDDPPPPPHTDIDTDDDWDCPDPVDTPD

Sequence (91 aa):
MSSFAGTRILGNLAAADYPPGVFDLIRGFVQGNVILRNETAAGAAPAFREAKEHEAGWAYGPTLGDFDGDGRLDLYCPAGYQSVSRSEPDG

pLDDT: mean 82.17, std 12.24, range [50.59, 97.88]

Secondary structure (DSSP, 8-state):
---HHHHHHHTT--GGGS-TTHHHHHHHHTS---EEEE-PPTTSPP-EEEE---TT-SB-S-EEE-SSSSSSPEEE--B----SSSS----